Protein AF-A0A936VGV5-F1 (afdb_monomer_lite)

Radius of gyration: 28.8 Å; chains: 1; bounding box: 102×33×51 Å

Secondary structure (DSSP, 8-state):
--------------------------------S-EEEEEEEEETTEEEEEEEEEEEEPGGG-EEEEESSSS--EEEEEEETTEEEEEE-SSTT-SS--EEEEE-S-------

pLDDT: mean 79.84, std 19.01, range [37.12, 97.75]

Structure (mmCIF, N/CA/C/O backbone):
data_AF-A0A936VGV5-F1
#
_entry.id   AF-A0A936VGV5-F1
#
loop_
_atom_site.group_PDB
_atom_site.id
_atom_site.type_symbol
_atom_site.label_atom_id
_atom_site.label_alt_id
_atom_site.label_comp_id
_atom_site.label_asym_id
_atom_site.label_entity_id
_atom_site.label_seq_id
_atom_site.pdbx_PDB_ins_code
_atom_site.Cartn_x
_atom_site.Cartn_y
_atom_site.Cartn_z
_atom_site.occupancy
_atom_site.B_iso_or_equiv
_atom_site.auth_seq_id
_atom_site.auth_comp_id
_atom_site.auth_asym_id
_atom_site.auth_atom_id
_atom_site.pdbx_PDB_model_num
ATOM 1 N N . MET A 1 1 ? 83.918 14.139 38.151 1.00 37.12 1 MET A N 1
ATOM 2 C CA . MET A 1 1 ? 84.657 14.730 37.015 1.00 37.12 1 MET A CA 1
ATOM 3 C C . MET A 1 1 ? 83.940 14.341 35.728 1.00 37.12 1 MET A C 1
ATOM 5 O O . MET A 1 1 ? 83.873 13.151 35.481 1.00 37.12 1 MET A O 1
ATOM 9 N N . LYS A 1 2 ? 83.451 15.341 34.968 1.00 40.91 2 LYS A N 1
ATOM 10 C CA . LYS A 1 2 ? 83.206 15.347 33.502 1.00 40.91 2 LYS A CA 1
ATOM 11 C C . LYS A 1 2 ? 82.131 14.361 32.984 1.00 40.91 2 LYS A C 1
ATOM 13 O O . LYS A 1 2 ? 82.355 13.165 32.988 1.00 40.91 2 LYS A O 1
ATOM 18 N N . SER A 1 3 ? 80.925 14.842 32.652 1.00 47.81 3 SER A N 1
ATOM 19 C CA . SER A 1 3 ? 80.521 15.298 31.292 1.00 47.81 3 SER A CA 1
ATOM 20 C C . SER A 1 3 ? 80.048 14.123 30.410 1.00 47.81 3 SER A C 1
ATOM 22 O O . SER A 1 3 ? 80.653 13.071 30.490 1.00 47.81 3 SER A O 1
ATOM 24 N N . ILE A 1 4 ? 79.066 14.160 29.500 1.00 51.03 4 ILE A N 1
ATOM 25 C CA . ILE A 1 4 ? 78.149 15.155 28.911 1.00 51.03 4 ILE A CA 1
ATOM 26 C C . ILE A 1 4 ? 77.275 14.332 27.916 1.00 51.03 4 ILE A C 1
ATOM 28 O O . ILE A 1 4 ? 77.844 13.553 27.166 1.00 51.03 4 ILE A O 1
ATOM 32 N N . ILE A 1 5 ? 75.945 14.530 27.929 1.00 49.19 5 ILE A N 1
ATOM 33 C CA . ILE A 1 5 ? 75.000 14.677 26.782 1.00 49.19 5 ILE A CA 1
ATOM 34 C C . ILE A 1 5 ? 74.813 13.523 25.750 1.00 49.19 5 ILE A C 1
ATOM 36 O O . ILE A 1 5 ? 75.737 12.796 25.423 1.00 49.19 5 ILE A O 1
ATOM 40 N N . LEU A 1 6 ? 73.595 13.504 25.164 1.00 42.00 6 LEU A N 1
ATOM 41 C CA . LEU A 1 6 ? 73.088 12.833 23.940 1.00 42.00 6 LEU A CA 1
ATOM 42 C C . LEU A 1 6 ? 72.400 11.471 24.187 1.00 42.00 6 LEU A C 1
ATOM 44 O O . LEU A 1 6 ? 73.024 10.549 24.675 1.00 42.00 6 LEU A O 1
ATOM 48 N N . VAL A 1 7 ? 71.127 11.211 23.863 1.00 50.28 7 VAL A N 1
ATOM 49 C CA . VAL A 1 7 ? 70.071 11.940 23.141 1.00 50.28 7 VAL A CA 1
ATOM 50 C C . VAL A 1 7 ? 68.728 11.482 23.710 1.00 50.28 7 VAL A C 1
ATOM 52 O O . VAL A 1 7 ? 68.450 10.287 23.791 1.00 50.28 7 VAL A O 1
ATOM 55 N N . ALA A 1 8 ? 67.877 12.443 24.058 1.00 46.91 8 ALA A N 1
ATOM 56 C CA . ALA A 1 8 ? 66.460 12.221 24.270 1.00 46.91 8 ALA A CA 1
ATOM 57 C C . ALA A 1 8 ? 65.811 11.817 22.935 1.00 46.91 8 ALA A C 1
ATOM 59 O O . ALA A 1 8 ? 65.481 12.668 22.113 1.00 46.91 8 ALA A O 1
ATOM 60 N N . LEU A 1 9 ? 65.633 10.516 22.706 1.00 49.09 9 LEU A N 1
ATOM 61 C CA . LEU A 1 9 ? 64.735 9.995 21.674 1.00 49.09 9 LEU A CA 1
ATOM 62 C C . LEU A 1 9 ? 63.308 10.059 22.223 1.00 49.09 9 LEU A C 1
ATOM 64 O O . LEU A 1 9 ? 62.678 9.060 22.561 1.00 49.09 9 LEU A O 1
ATOM 68 N N . ILE A 1 10 ? 62.817 11.291 22.356 1.00 53.16 10 ILE A N 1
ATOM 69 C CA . ILE A 1 10 ? 61.390 11.561 22.455 1.00 53.16 10 ILE A CA 1
ATOM 70 C C . ILE A 1 10 ? 60.835 11.158 21.092 1.00 53.16 10 ILE A C 1
ATOM 72 O O . ILE A 1 10 ? 60.988 11.878 20.106 1.00 53.16 10 ILE A O 1
ATOM 76 N N . PHE A 1 11 ? 60.236 9.969 21.030 1.00 48.47 11 PHE A N 1
ATOM 77 C CA . PHE A 1 11 ? 59.321 9.597 19.962 1.00 48.47 11 PHE A CA 1
ATOM 78 C C . PHE A 1 11 ? 58.167 10.600 20.007 1.00 48.47 11 PHE A C 1
ATOM 80 O O . PHE A 1 11 ? 57.170 10.410 20.702 1.00 48.47 11 PHE A O 1
ATOM 87 N N . VAL A 1 12 ? 58.326 11.709 19.283 1.00 51.34 12 VAL A N 1
ATOM 88 C CA . VAL A 1 12 ? 57.213 12.544 18.851 1.00 51.34 12 VAL A CA 1
ATOM 89 C C . VAL A 1 12 ? 56.431 11.671 17.881 1.00 51.34 12 VAL A C 1
ATOM 91 O O . VAL A 1 12 ? 56.646 11.695 16.671 1.00 51.34 12 VAL A O 1
ATOM 94 N N . LEU A 1 13 ? 55.560 10.826 18.433 1.00 55.56 13 LEU A N 1
ATOM 95 C CA . LEU A 1 13 ? 54.495 10.200 17.679 1.00 55.56 13 LEU A CA 1
ATOM 96 C C . LEU A 1 13 ? 53.571 11.355 17.300 1.00 55.56 13 LEU A C 1
ATOM 98 O O . LEU A 1 13 ? 52.705 11.766 18.072 1.00 55.56 13 LEU A O 1
ATOM 102 N N . ALA A 1 14 ? 53.861 11.966 16.152 1.00 53.56 14 ALA A N 1
ATOM 103 C CA . ALA A 1 14 ? 53.006 12.956 15.540 1.00 53.56 14 ALA A CA 1
ATOM 104 C C . ALA A 1 14 ? 51.617 12.326 15.446 1.00 53.56 14 ALA A C 1
ATOM 106 O O . ALA A 1 14 ? 51.395 11.367 14.707 1.00 53.56 14 ALA A O 1
ATOM 107 N N . CYS A 1 15 ? 50.708 12.827 16.276 1.00 44.69 15 CYS A N 1
ATOM 108 C CA . CYS A 1 15 ? 49.310 12.463 16.267 1.00 44.69 15 CYS A CA 1
ATOM 109 C C . CYS A 1 15 ? 48.740 13.020 14.961 1.00 44.69 15 CYS A C 1
ATOM 111 O O . CYS A 1 15 ? 48.224 14.134 14.907 1.00 44.69 15 CYS A O 1
ATOM 113 N N . SER A 1 16 ? 48.913 12.280 13.868 1.00 52.69 16 SER A N 1
ATOM 114 C CA . SER A 1 16 ? 48.221 12.529 12.613 1.00 52.69 16 SER A CA 1
ATOM 115 C C . SER A 1 16 ? 46.757 12.157 12.808 1.00 52.69 16 SER A C 1
ATOM 117 O O . SER A 1 16 ? 46.263 11.182 12.251 1.00 52.69 16 SER A O 1
ATOM 119 N N . VAL A 1 17 ? 46.032 12.947 13.598 1.00 58.69 17 VAL A N 1
ATOM 120 C CA . VAL A 1 17 ? 44.577 12.994 13.514 1.00 58.69 17 VAL A CA 1
ATOM 121 C C . VAL A 1 17 ? 44.231 13.817 12.281 1.00 58.69 17 VAL A C 1
ATOM 123 O O . VAL A 1 17 ? 43.803 14.965 12.348 1.00 58.69 17 VAL A O 1
ATOM 126 N N . ALA A 1 18 ? 44.449 13.220 11.109 1.00 57.09 18 ALA A N 1
ATOM 127 C CA . ALA A 1 18 ? 43.733 13.636 9.922 1.00 57.09 18 ALA A CA 1
ATOM 128 C C . ALA A 1 18 ? 42.258 13.313 10.187 1.00 57.09 18 ALA A C 1
ATOM 130 O O . ALA A 1 18 ? 41.778 12.219 9.892 1.00 57.09 18 ALA A O 1
ATOM 131 N N . PHE A 1 19 ? 41.543 14.252 10.812 1.00 55.47 19 PHE A N 1
ATOM 132 C CA . PHE A 1 19 ? 40.090 14.267 10.818 1.00 55.47 19 PHE A CA 1
ATOM 133 C C . PHE A 1 19 ? 39.659 14.444 9.363 1.00 55.47 19 PHE A C 1
ATOM 135 O O . PHE A 1 19 ? 39.438 15.552 8.884 1.00 55.47 19 PHE A O 1
ATOM 142 N N . ALA A 1 20 ? 39.582 13.333 8.633 1.00 60.66 20 ALA A N 1
ATOM 143 C CA . ALA A 1 20 ? 38.836 13.246 7.397 1.00 60.66 20 ALA A CA 1
ATOM 144 C C . ALA A 1 20 ? 37.362 13.399 7.779 1.00 60.66 20 ALA A C 1
ATOM 146 O O . ALA A 1 20 ? 36.642 12.419 7.981 1.00 60.66 20 ALA A O 1
ATOM 147 N N . SER A 1 21 ? 36.922 14.643 7.955 1.00 58.25 21 SER A N 1
ATOM 148 C CA . SER A 1 21 ? 35.521 15.004 8.088 1.00 58.25 21 SER A CA 1
ATOM 149 C C . SER A 1 21 ? 34.843 14.658 6.768 1.00 58.25 21 SER A C 1
ATOM 151 O O . SER A 1 21 ? 34.736 15.467 5.851 1.00 58.25 21 SER A O 1
ATOM 153 N N . LYS A 1 22 ? 34.403 13.400 6.651 1.00 59.59 22 LYS A N 1
ATOM 154 C CA . LYS A 1 22 ? 33.440 13.005 5.629 1.00 59.59 22 LYS A CA 1
ATOM 155 C C . LYS A 1 22 ? 32.242 13.937 5.813 1.00 59.59 22 LYS A C 1
ATOM 157 O O . LYS A 1 22 ? 31.664 13.931 6.902 1.00 59.59 22 LYS A O 1
ATOM 162 N N . PRO A 1 23 ? 31.866 14.747 4.811 1.00 55.16 23 PRO A N 1
ATOM 163 C CA . PRO A 1 23 ? 30.657 15.534 4.925 1.00 55.16 23 PRO A CA 1
ATOM 164 C C . PRO A 1 23 ? 29.501 14.550 5.099 1.00 55.16 23 PRO A C 1
ATOM 166 O O . PRO A 1 23 ? 29.237 13.726 4.219 1.00 55.16 23 PRO A O 1
ATOM 169 N N . LEU A 1 24 ? 28.823 14.609 6.248 1.00 55.75 24 LEU A N 1
ATOM 170 C CA . LEU A 1 24 ? 27.510 14.002 6.402 1.00 55.75 24 LEU A CA 1
ATOM 171 C C . LEU A 1 24 ? 26.598 14.752 5.440 1.00 55.75 24 LEU A C 1
ATOM 173 O O . LEU A 1 24 ? 26.083 15.827 5.739 1.00 55.75 24 LEU A O 1
ATOM 177 N N . ARG A 1 25 ? 26.452 14.209 4.233 1.00 62.78 25 ARG A N 1
ATOM 178 C CA . ARG A 1 25 ? 25.479 14.686 3.264 1.00 62.78 25 ARG A CA 1
ATOM 179 C C . ARG A 1 25 ? 24.104 14.318 3.798 1.00 62.78 25 ARG A C 1
ATOM 181 O O . ARG A 1 25 ? 23.548 13.282 3.447 1.00 62.78 25 ARG A O 1
ATOM 188 N N . SER A 1 26 ? 23.577 15.166 4.674 1.00 53.84 26 SER A N 1
ATOM 189 C CA . SER A 1 26 ? 22.174 15.138 5.043 1.00 53.84 26 SER A CA 1
ATOM 190 C C . SER A 1 26 ? 21.392 15.505 3.787 1.00 53.84 26 SER A C 1
ATOM 192 O O . SER A 1 26 ? 21.293 16.672 3.407 1.00 53.84 26 SER A O 1
ATOM 194 N N . LYS A 1 27 ? 20.898 14.491 3.070 1.00 58.78 27 LYS A N 1
ATOM 195 C CA . LYS A 1 27 ? 19.757 14.693 2.183 1.00 58.78 27 LYS A CA 1
ATOM 196 C C . LYS A 1 27 ? 18.593 15.011 3.111 1.00 58.78 27 LYS A C 1
ATOM 198 O O . LYS A 1 27 ? 17.921 14.099 3.584 1.00 58.78 27 LYS A O 1
ATOM 203 N N . VAL A 1 28 ? 18.389 16.295 3.386 1.00 57.16 28 VAL A N 1
ATOM 204 C CA . VAL A 1 28 ? 17.094 16.776 3.856 1.00 57.16 28 VAL A CA 1
ATOM 205 C C . VAL A 1 28 ? 16.137 16.453 2.717 1.00 57.16 28 VAL A C 1
ATOM 207 O O . VAL A 1 28 ? 16.115 17.128 1.691 1.00 57.16 28 VAL A O 1
ATOM 210 N N . GLY A 1 29 ? 15.478 15.301 2.835 1.00 55.69 29 GLY A N 1
ATOM 211 C CA . GLY A 1 29 ? 14.362 14.961 1.979 1.00 55.69 29 GLY A CA 1
ATOM 212 C C . GLY A 1 29 ? 13.317 16.041 2.177 1.00 55.69 29 GLY A C 1
ATOM 213 O O . GLY A 1 29 ? 13.022 16.411 3.313 1.00 55.69 29 GLY A O 1
ATOM 214 N N . GLU A 1 30 ? 12.813 16.556 1.064 1.00 49.38 30 GLU A N 1
ATOM 215 C CA . GLU A 1 30 ? 11.590 17.345 1.007 1.00 49.38 30 GLU A CA 1
ATOM 216 C C . GLU A 1 30 ? 10.558 16.791 2.003 1.00 49.38 30 GLU A C 1
ATOM 218 O O . GLU A 1 30 ? 10.478 15.563 2.152 1.00 49.38 30 GLU A O 1
ATOM 223 N N . PRO A 1 31 ? 9.783 17.644 2.694 1.00 45.25 31 PRO A N 1
ATOM 224 C CA . PRO A 1 31 ? 8.693 17.189 3.543 1.00 45.25 31 PRO A CA 1
ATOM 225 C C . PRO A 1 31 ? 7.668 16.443 2.683 1.00 45.25 31 PRO A C 1
ATOM 227 O O . PRO A 1 31 ? 6.723 17.015 2.150 1.00 45.25 31 PRO A O 1
ATOM 230 N N . SER A 1 32 ? 7.862 15.137 2.523 1.00 56.47 32 SER A N 1
ATOM 231 C CA . SER A 1 32 ? 6.850 14.259 1.974 1.00 56.47 32 SER A CA 1
ATOM 232 C C . SER A 1 32 ? 5.784 14.114 3.049 1.00 56.47 32 SER A C 1
ATOM 234 O O . SER A 1 32 ? 6.106 13.665 4.149 1.00 56.47 32 SER A O 1
ATOM 236 N N . MET A 1 33 ? 4.519 14.412 2.733 1.00 72.25 33 MET A N 1
ATOM 237 C CA . MET A 1 33 ? 3.389 14.030 3.602 1.00 72.25 33 MET A CA 1
ATOM 238 C C . MET A 1 33 ? 3.406 12.528 3.948 1.00 72.25 33 MET A C 1
ATOM 240 O O . MET A 1 33 ? 2.856 12.103 4.960 1.00 72.25 33 MET A O 1
ATOM 244 N N . LEU A 1 34 ? 4.130 11.746 3.143 1.00 88.06 34 LEU A N 1
ATOM 245 C CA . LEU A 1 34 ? 4.423 10.341 3.348 1.00 88.06 34 LEU A CA 1
ATOM 246 C C . LEU A 1 34 ? 5.355 10.081 4.541 1.00 88.06 34 LEU A C 1
ATOM 248 O O . LEU A 1 34 ? 6.564 10.355 4.503 1.00 88.06 34 LEU A O 1
ATOM 252 N N . LYS A 1 35 ? 4.818 9.424 5.562 1.00 91.12 35 LYS A N 1
ATOM 253 C CA . LYS A 1 35 ? 5.574 8.935 6.715 1.00 91.12 35 LYS A CA 1
ATOM 254 C C . LYS A 1 35 ? 6.350 7.661 6.358 1.00 91.12 35 LYS A C 1
ATOM 256 O O . LYS A 1 35 ? 5.881 6.867 5.542 1.00 91.12 35 LYS A O 1
ATOM 261 N N . PRO A 1 36 ? 7.550 7.436 6.913 1.00 92.00 36 PRO A N 1
ATOM 262 C CA . PRO A 1 36 ? 8.184 6.124 6.836 1.00 92.00 36 PRO A CA 1
ATOM 263 C C . PRO A 1 36 ? 7.376 5.095 7.643 1.00 92.00 36 PRO A C 1
ATOM 265 O O . PRO A 1 36 ? 6.759 5.442 8.646 1.00 92.00 36 PRO A O 1
ATOM 268 N N . GLY A 1 37 ? 7.398 3.830 7.221 1.00 91.19 37 GLY A N 1
ATOM 269 C CA . GLY A 1 37 ? 6.760 2.735 7.954 1.00 91.19 37 GLY A CA 1
ATOM 270 C C . GLY A 1 37 ? 7.287 1.358 7.551 1.00 91.19 37 GLY A C 1
ATOM 271 O O . GLY A 1 37 ? 8.168 1.241 6.692 1.00 91.19 37 GLY A O 1
ATOM 272 N N . ARG A 1 38 ? 6.727 0.308 8.163 1.00 92.31 38 ARG A N 1
ATOM 273 C CA . ARG A 1 38 ? 6.891 -1.087 7.730 1.00 92.31 38 ARG A CA 1
ATOM 274 C C . ARG A 1 38 ? 5.559 -1.620 7.214 1.00 92.31 38 ARG A C 1
ATOM 276 O O . ARG A 1 38 ? 4.583 -1.633 7.952 1.00 92.31 38 ARG A O 1
ATOM 283 N N . CYS A 1 39 ? 5.542 -2.071 5.964 1.00 92.88 39 CYS A N 1
ATOM 284 C CA . CYS A 1 39 ? 4.340 -2.535 5.285 1.00 92.88 39 CYS A CA 1
ATOM 285 C C . CYS A 1 39 ? 4.468 -3.996 4.859 1.00 92.88 39 CYS A C 1
ATOM 287 O O . CYS A 1 39 ? 5.552 -4.466 4.495 1.00 92.88 39 CYS A O 1
ATOM 289 N N . LEU A 1 40 ? 3.322 -4.671 4.836 1.00 93.06 40 LEU A N 1
ATOM 290 C CA . LEU A 1 40 ? 3.118 -5.950 4.176 1.00 93.06 40 LEU A CA 1
ATOM 291 C C . LEU A 1 40 ? 1.927 -5.802 3.226 1.00 93.06 40 LEU A C 1
ATOM 293 O O . LEU A 1 40 ? 0.843 -5.425 3.661 1.00 93.06 40 LEU A O 1
ATOM 297 N N . LEU A 1 41 ? 2.144 -6.093 1.946 1.00 94.31 41 LEU A N 1
ATOM 298 C CA . LEU A 1 41 ? 1.083 -6.302 0.964 1.00 94.31 41 LEU A CA 1
ATOM 299 C C . LEU A 1 41 ? 1.249 -7.717 0.430 1.00 94.31 41 LEU A C 1
ATOM 301 O O . LEU A 1 41 ? 2.242 -8.007 -0.241 1.00 94.31 41 LEU A O 1
ATOM 305 N N . GLU A 1 42 ? 0.299 -8.581 0.757 1.00 94.50 42 GLU A N 1
ATOM 306 C CA . GLU A 1 42 ? 0.267 -9.974 0.334 1.00 94.50 42 GLU A CA 1
ATOM 307 C C . GLU A 1 42 ? -1.078 -10.255 -0.333 1.00 94.50 42 GLU A C 1
ATOM 309 O O . GLU A 1 42 ? -2.121 -9.963 0.246 1.00 94.50 42 GLU A O 1
ATOM 314 N N . VAL A 1 43 ? -1.041 -10.779 -1.557 1.00 94.25 43 VAL A N 1
ATOM 315 C CA . VAL A 1 43 ? -2.229 -11.139 -2.341 1.00 94.25 43 VAL A CA 1
ATOM 316 C C . VAL A 1 43 ? -2.027 -12.566 -2.824 1.00 94.25 43 VAL A C 1
ATOM 318 O O . VAL A 1 43 ? -0.958 -12.886 -3.344 1.00 94.25 43 VAL A O 1
ATOM 321 N N . ASP A 1 44 ? -3.006 -13.435 -2.574 1.00 93.25 44 ASP A N 1
ATOM 322 C CA . ASP A 1 44 ? -2.962 -14.864 -2.914 1.00 93.25 44 ASP A CA 1
ATOM 323 C C . ASP A 1 44 ? -1.680 -15.579 -2.439 1.00 93.25 44 ASP A C 1
ATOM 325 O O . ASP A 1 44 ? -1.071 -16.377 -3.151 1.00 93.25 44 ASP A O 1
ATOM 329 N N . GLY A 1 45 ? -1.217 -15.251 -1.226 1.00 94.50 45 GLY A N 1
ATOM 330 C CA . GLY A 1 45 ? -0.002 -15.823 -0.626 1.00 94.50 45 GLY A CA 1
ATOM 331 C C . GLY A 1 45 ? 1.316 -15.272 -1.188 1.00 94.50 45 GLY A C 1
ATOM 332 O O . GLY A 1 45 ? 2.401 -15.684 -0.767 1.00 94.50 45 GLY A O 1
ATOM 333 N N . LYS A 1 46 ? 1.262 -14.329 -2.134 1.00 96.00 46 LYS A N 1
ATOM 334 C CA . LYS A 1 46 ? 2.437 -13.685 -2.721 1.00 96.00 46 LYS A CA 1
ATOM 335 C C . LYS A 1 46 ? 2.655 -12.303 -2.125 1.00 96.00 46 LYS A C 1
ATOM 337 O O . LYS A 1 46 ? 1.784 -11.441 -2.164 1.00 96.00 46 LYS A O 1
ATOM 342 N N . LYS A 1 47 ? 3.869 -12.067 -1.622 1.00 95.56 47 LYS A N 1
ATOM 343 C CA . LYS A 1 47 ? 4.279 -10.776 -1.056 1.00 95.56 47 LYS A CA 1
ATOM 344 C C . LYS A 1 47 ? 4.740 -9.820 -2.150 1.00 95.56 47 LYS A C 1
ATOM 346 O O . LYS A 1 47 ? 5.726 -10.078 -2.838 1.00 95.56 47 LYS A O 1
ATOM 351 N N . TYR A 1 48 ? 4.056 -8.691 -2.251 1.00 95.06 48 TYR A N 1
ATOM 352 C CA . TYR A 1 48 ? 4.334 -7.605 -3.190 1.00 95.06 48 TYR A CA 1
ATOM 353 C C . TYR A 1 48 ? 5.069 -6.442 -2.516 1.00 95.06 48 TYR A C 1
ATOM 355 O O . TYR A 1 48 ? 5.943 -5.815 -3.115 1.00 95.06 48 TYR A O 1
ATOM 363 N N . ILE A 1 49 ? 4.773 -6.202 -1.237 1.00 95.12 49 ILE A N 1
ATOM 364 C CA . ILE A 1 49 ? 5.519 -5.298 -0.357 1.00 95.12 49 ILE A CA 1
ATOM 365 C C . ILE A 1 49 ? 5.851 -6.071 0.914 1.00 95.12 49 ILE A C 1
ATOM 367 O O . ILE A 1 49 ? 4.975 -6.702 1.493 1.00 95.12 49 ILE A O 1
ATOM 371 N N . SER A 1 50 ? 7.105 -6.023 1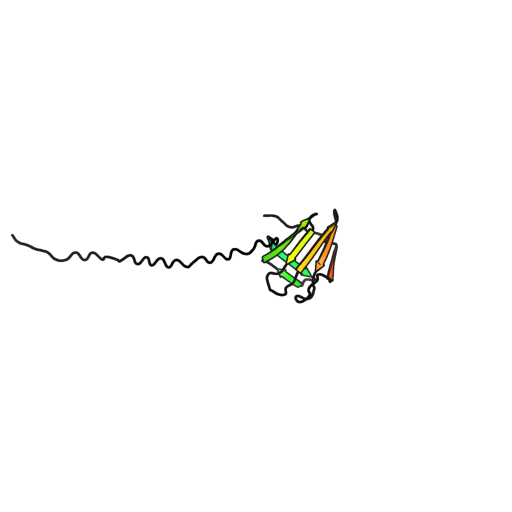.358 1.00 94.62 50 SER A N 1
ATOM 372 C CA . SER A 1 50 ? 7.526 -6.599 2.636 1.00 94.62 50 SER A CA 1
ATOM 373 C C . SER A 1 50 ? 8.719 -5.819 3.177 1.00 94.62 50 SER A C 1
ATOM 375 O O . SER A 1 50 ? 9.829 -5.941 2.657 1.00 94.62 50 SER A O 1
ATOM 377 N N . GLY A 1 51 ? 8.494 -5.014 4.215 1.00 93.19 51 GLY A N 1
ATOM 378 C CA . GLY A 1 51 ? 9.532 -4.222 4.879 1.00 93.19 51 GLY A CA 1
ATOM 379 C C . GLY A 1 51 ? 9.301 -2.720 4.754 1.00 93.19 51 GLY A C 1
ATOM 380 O O . GLY A 1 51 ? 8.163 -2.258 4.817 1.00 93.19 51 GLY A O 1
ATOM 381 N N . SER A 1 52 ? 10.384 -1.949 4.632 1.00 94.19 52 SER A N 1
ATOM 382 C CA . SER A 1 52 ? 10.321 -0.486 4.622 1.00 94.19 52 SER A CA 1
ATOM 383 C C . SER A 1 52 ? 9.459 0.046 3.476 1.00 94.19 52 SER A C 1
ATOM 385 O O . SER A 1 52 ? 9.616 -0.356 2.321 1.00 94.19 52 SER A O 1
ATOM 387 N N . CYS A 1 53 ? 8.579 0.983 3.801 1.00 94.31 53 CYS A N 1
ATOM 388 C CA . CYS A 1 53 ? 7.625 1.592 2.883 1.00 94.31 53 CYS A CA 1
ATOM 389 C C . CYS A 1 53 ? 7.398 3.066 3.233 1.00 94.31 53 CYS A C 1
ATOM 391 O O . CYS A 1 53 ? 7.933 3.598 4.214 1.00 94.31 53 CYS A O 1
ATOM 393 N N . ARG A 1 54 ? 6.584 3.726 2.414 1.00 93.81 54 ARG A N 1
ATOM 394 C CA . ARG A 1 54 ? 6.006 5.036 2.704 1.00 93.81 54 ARG A CA 1
ATOM 395 C C . ARG A 1 54 ? 4.512 4.891 2.957 1.00 93.81 54 ARG A C 1
ATOM 397 O O . ARG A 1 54 ? 3.860 4.128 2.254 1.00 93.81 54 ARG A O 1
ATOM 404 N N . VAL A 1 55 ? 3.994 5.629 3.929 1.00 93.56 55 VAL A N 1
ATOM 405 C CA . VAL A 1 55 ? 2.587 5.621 4.326 1.00 93.56 55 VAL A CA 1
ATOM 406 C C . VAL A 1 55 ? 2.029 7.033 4.195 1.00 93.56 55 VAL A C 1
ATOM 408 O O . VAL A 1 55 ? 2.557 7.956 4.813 1.00 93.56 55 VAL A O 1
ATOM 411 N N . ASP A 1 56 ? 0.974 7.202 3.406 1.00 93.25 56 ASP A N 1
ATOM 412 C CA . ASP A 1 56 ? 0.172 8.427 3.392 1.00 93.25 56 ASP A CA 1
ATOM 413 C C . ASP A 1 56 ? -1.029 8.247 4.312 1.00 93.25 56 ASP A C 1
ATOM 415 O O . ASP A 1 56 ? -1.767 7.273 4.168 1.00 93.25 56 ASP A O 1
ATOM 419 N N . LEU A 1 57 ? -1.233 9.164 5.251 1.00 91.44 57 LEU A N 1
ATOM 420 C CA . LEU A 1 57 ? -2.361 9.100 6.175 1.00 91.44 57 LEU A CA 1
ATOM 421 C C . LEU A 1 57 ? -3.432 10.085 5.724 1.00 91.44 57 LEU A C 1
ATOM 423 O O . LEU A 1 57 ? -3.209 11.294 5.710 1.00 91.44 57 LEU A O 1
ATOM 427 N N . ALA A 1 58 ? -4.614 9.566 5.414 1.00 88.12 58 ALA A N 1
ATOM 428 C CA . ALA A 1 58 ? -5.789 10.366 5.126 1.00 88.12 58 ALA A CA 1
ATOM 429 C C . ALA A 1 58 ? -6.667 10.525 6.381 1.00 88.12 58 ALA A C 1
ATOM 431 O O . ALA A 1 58 ? -6.450 9.922 7.436 1.00 88.12 58 ALA A O 1
ATOM 432 N N . LYS A 1 59 ? -7.678 11.393 6.281 1.00 85.12 59 LYS A N 1
ATOM 433 C CA . LYS A 1 59 ? -8.672 11.573 7.347 1.00 85.12 59 LYS A CA 1
ATOM 434 C C . LYS A 1 59 ? -9.508 10.302 7.523 1.00 85.12 59 LYS A C 1
ATOM 436 O O . LYS A 1 59 ? -9.672 9.524 6.590 1.00 85.12 59 LYS A O 1
ATOM 441 N N . GLY A 1 60 ? -10.065 10.123 8.720 1.00 86.44 60 GLY A N 1
ATOM 442 C CA . GLY A 1 60 ? -10.975 9.008 9.006 1.00 86.44 60 GLY A CA 1
ATOM 443 C C . GLY A 1 60 ? -10.291 7.645 9.143 1.00 86.44 6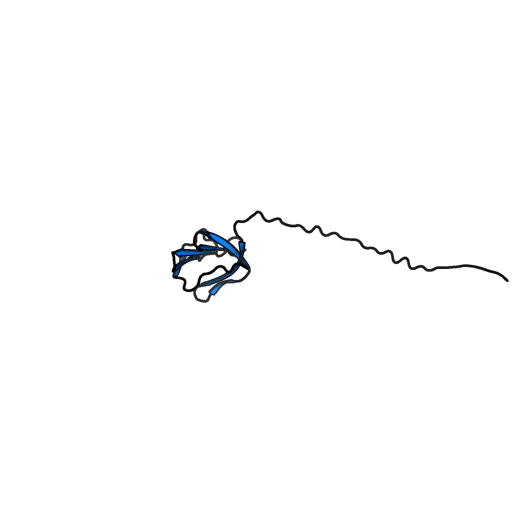0 GLY A C 1
ATOM 444 O O . GLY A 1 60 ? -10.978 6.634 9.159 1.00 86.44 60 GLY A O 1
ATOM 445 N N . GLY A 1 61 ? -8.958 7.605 9.250 1.00 89.12 61 GLY A N 1
ATOM 446 C CA . GLY A 1 61 ? -8.200 6.359 9.396 1.00 89.12 61 GLY A CA 1
ATOM 447 C C . GLY A 1 61 ? -7.854 5.675 8.074 1.00 89.12 61 GLY A C 1
ATOM 448 O O . GLY A 1 61 ? -7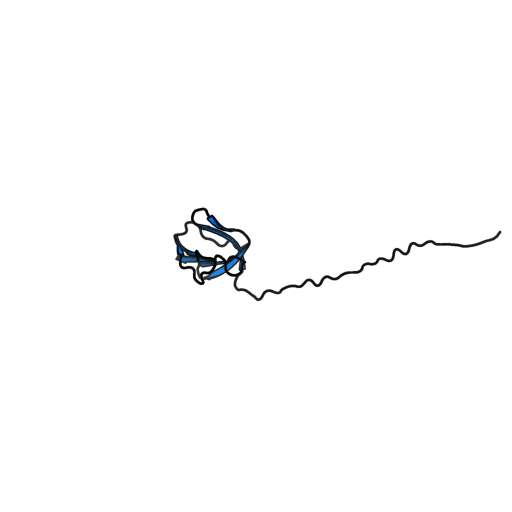.136 4.682 8.100 1.00 89.12 61 GLY A O 1
ATOM 449 N N . SER A 1 62 ? -8.308 6.210 6.936 1.00 92.81 62 SER A N 1
ATOM 450 C CA . SER A 1 62 ? -7.870 5.780 5.606 1.00 92.81 62 SER A CA 1
ATOM 451 C C . SER A 1 62 ? -6.385 6.065 5.397 1.00 92.81 62 SER A C 1
ATOM 453 O O . SER A 1 62 ? -5.844 7.046 5.913 1.00 92.81 62 SER A O 1
ATOM 455 N N . PHE A 1 63 ? -5.710 5.224 4.622 1.00 93.94 63 PHE A N 1
ATOM 456 C CA . PHE A 1 63 ? -4.283 5.383 4.359 1.00 93.94 63 PHE A CA 1
ATOM 457 C C . PHE A 1 63 ? -3.863 4.735 3.043 1.00 93.94 63 PHE A C 1
ATOM 459 O O . PHE A 1 63 ? -4.560 3.888 2.489 1.00 93.94 63 PHE A O 1
ATOM 466 N N . GLN A 1 64 ? -2.693 5.129 2.554 1.00 94.69 64 GLN A N 1
ATOM 467 C CA . GLN A 1 64 ? -2.035 4.519 1.404 1.00 94.69 64 GLN A CA 1
ATOM 468 C C . GLN A 1 64 ? -0.659 4.012 1.799 1.00 94.69 64 GLN A C 1
ATOM 470 O O . GLN A 1 64 ? 0.026 4.636 2.607 1.00 94.69 64 GLN A O 1
ATOM 475 N N . VAL A 1 65 ? -0.235 2.906 1.199 1.00 94.88 65 VAL A N 1
ATOM 476 C CA . VAL A 1 65 ? 1.111 2.354 1.354 1.00 94.88 65 VAL A CA 1
ATOM 477 C C . VAL A 1 65 ? 1.806 2.295 0.005 1.00 94.88 65 VAL A C 1
ATOM 479 O O . VAL A 1 65 ? 1.216 1.857 -0.978 1.00 94.88 65 VAL A O 1
ATOM 482 N N . TYR A 1 66 ? 3.072 2.696 -0.035 1.00 94.62 66 TYR A N 1
ATOM 483 C CA . TYR A 1 66 ? 3.884 2.717 -1.247 1.00 94.62 66 TYR A CA 1
ATOM 484 C C . TYR A 1 66 ? 5.181 1.950 -1.044 1.00 94.62 66 TYR A C 1
ATOM 486 O O . TYR A 1 66 ? 5.901 2.137 -0.052 1.00 94.62 66 TYR A O 1
ATOM 494 N N . TYR A 1 67 ? 5.522 1.129 -2.031 1.00 94.38 67 TYR A N 1
ATOM 495 C CA . TYR A 1 67 ? 6.849 0.554 -2.138 1.00 94.38 67 TYR A CA 1
ATOM 496 C C . TYR A 1 67 ? 7.897 1.634 -2.451 1.00 94.38 67 TYR A C 1
ATOM 498 O O . TYR A 1 67 ? 7.620 2.621 -3.124 1.00 94.38 67 TYR A O 1
ATOM 506 N N . LEU A 1 68 ? 9.129 1.453 -1.968 1.00 90.38 68 LEU A N 1
ATOM 507 C CA . LEU A 1 68 ? 10.172 2.488 -2.056 1.00 90.38 68 LEU A CA 1
ATOM 508 C C . LEU A 1 68 ? 10.805 2.646 -3.448 1.00 90.38 68 LEU A C 1
ATOM 510 O O . LEU A 1 68 ? 11.513 3.625 -3.685 1.00 90.38 68 LEU A O 1
ATOM 514 N N . LYS A 1 69 ? 10.621 1.679 -4.354 1.00 85.81 69 LYS A N 1
ATOM 515 C CA . LYS A 1 69 ? 11.218 1.729 -5.696 1.00 85.81 69 LYS A CA 1
ATOM 516 C C . LYS A 1 69 ? 10.362 2.565 -6.647 1.00 85.81 69 LYS A C 1
ATOM 518 O O . LYS A 1 69 ? 9.140 2.579 -6.547 1.00 85.81 69 LYS A O 1
ATOM 523 N N . LYS A 1 70 ? 11.023 3.219 -7.610 1.00 75.81 70 LYS A N 1
ATOM 524 C CA . LYS A 1 70 ? 10.357 3.881 -8.739 1.00 75.81 70 LYS A CA 1
ATOM 525 C C . LYS A 1 70 ? 9.569 2.828 -9.531 1.00 75.81 70 LYS A C 1
ATOM 527 O O . LYS A 1 70 ? 10.165 1.814 -9.880 1.00 75.81 70 LYS A O 1
ATOM 532 N N . HIS A 1 71 ? 8.287 3.090 -9.801 1.00 81.88 71 HIS A N 1
ATOM 533 C CA . HIS A 1 71 ? 7.336 2.123 -10.378 1.00 81.88 71 HIS A CA 1
ATOM 534 C C . HIS A 1 71 ? 7.225 0.850 -9.524 1.00 81.88 71 HIS A C 1
ATOM 536 O O . HIS A 1 71 ? 7.857 -0.172 -9.787 1.00 81.88 71 HIS A O 1
ATOM 542 N N . GLY A 1 72 ? 6.482 0.954 -8.425 1.00 92.19 72 GLY A N 1
ATOM 543 C CA . GLY A 1 72 ? 6.338 -0.106 -7.437 1.00 92.19 72 GLY A CA 1
ATOM 544 C C . GLY A 1 72 ? 4.886 -0.338 -7.059 1.00 92.19 72 GLY A C 1
ATOM 545 O O . GLY A 1 72 ? 3.994 0.414 -7.443 1.00 92.19 72 GLY A O 1
ATOM 546 N N . TYR A 1 73 ? 4.660 -1.386 -6.275 1.00 96.50 73 TYR A N 1
ATOM 547 C CA . TYR A 1 73 ? 3.334 -1.671 -5.751 1.00 96.50 73 TYR A CA 1
ATOM 548 C C . TYR A 1 73 ? 2.891 -0.606 -4.752 1.00 96.50 73 TYR A C 1
ATOM 550 O O . TYR A 1 73 ? 3.695 -0.085 -3.969 1.00 96.50 73 TYR A O 1
ATOM 558 N N . PHE A 1 74 ? 1.600 -0.318 -4.764 1.00 96.38 74 PHE A N 1
ATOM 559 C CA . PHE A 1 74 ? 0.946 0.503 -3.765 1.00 96.38 74 PHE A CA 1
ATOM 560 C C . PHE A 1 74 ? -0.476 0.008 -3.537 1.00 96.38 74 PHE A C 1
ATOM 562 O O . PHE A 1 74 ? -1.091 -0.607 -4.410 1.00 96.38 74 PHE A O 1
ATOM 569 N N . ALA A 1 75 ? -0.981 0.270 -2.339 1.00 96.88 75 ALA A N 1
ATOM 570 C CA . ALA A 1 75 ? -2.341 -0.062 -1.963 1.00 96.88 75 ALA A CA 1
ATOM 571 C C . ALA A 1 75 ? -2.984 1.100 -1.211 1.00 96.88 75 ALA A C 1
ATOM 573 O O . ALA A 1 75 ? -2.318 1.820 -0.464 1.00 96.88 75 ALA A O 1
ATOM 574 N N . TYR A 1 76 ? -4.281 1.262 -1.424 1.00 94.62 76 TYR A N 1
ATOM 575 C CA . TYR A 1 76 ? -5.150 2.209 -0.753 1.00 94.62 76 TYR A CA 1
ATOM 576 C C . TYR A 1 76 ? -6.089 1.440 0.178 1.00 94.62 76 TYR A C 1
ATOM 578 O O . TYR A 1 76 ? -6.669 0.434 -0.225 1.00 94.62 76 TYR A O 1
ATOM 586 N N . VAL A 1 77 ? -6.278 1.940 1.397 1.00 95.44 77 VAL A N 1
ATOM 587 C CA . VAL A 1 77 ? -7.265 1.441 2.357 1.00 95.44 77 VAL A CA 1
ATOM 588 C C . VAL A 1 77 ? -8.272 2.545 2.672 1.00 95.44 77 VAL A C 1
ATOM 590 O O . VAL A 1 77 ? -7.915 3.569 3.257 1.00 95.44 77 VAL A O 1
ATOM 593 N N . ASN A 1 78 ? -9.531 2.327 2.283 1.00 94.69 78 ASN A N 1
ATOM 594 C CA . ASN A 1 78 ? -10.677 3.193 2.568 1.00 94.69 78 ASN A CA 1
ATOM 595 C C . ASN A 1 78 ? -11.363 2.720 3.841 1.00 94.69 78 ASN A C 1
ATOM 597 O O . ASN A 1 78 ? -11.938 1.637 3.844 1.00 94.69 78 ASN A O 1
ATOM 601 N N . VAL A 1 79 ? -11.345 3.530 4.895 1.00 94.44 79 VAL A N 1
ATOM 602 C CA . VAL A 1 79 ? -12.061 3.246 6.141 1.00 94.44 79 VAL A CA 1
ATOM 603 C C . VAL A 1 79 ? -13.419 3.940 6.126 1.00 94.44 79 VAL A C 1
ATOM 605 O O . VAL A 1 79 ? -13.509 5.159 6.007 1.00 94.44 79 VAL A O 1
ATOM 608 N N . ASN A 1 80 ? -14.476 3.149 6.294 1.00 92.06 80 ASN A N 1
ATOM 609 C CA . ASN A 1 80 ? -15.866 3.582 6.359 1.00 92.06 80 ASN A CA 1
ATOM 610 C C . ASN A 1 80 ? -16.480 3.093 7.678 1.00 92.06 80 ASN A C 1
ATOM 612 O O . ASN A 1 80 ? -17.006 1.979 7.773 1.00 92.06 80 ASN A O 1
ATOM 616 N N . GLY A 1 81 ? -16.380 3.924 8.720 1.00 89.50 81 GLY A N 1
ATOM 617 C CA . GLY A 1 81 ? -16.849 3.588 10.066 1.00 89.50 81 GLY A CA 1
ATOM 618 C C . GLY A 1 81 ? -16.116 2.371 10.629 1.00 89.50 81 GLY A C 1
ATOM 619 O O . GLY A 1 81 ? -14.917 2.431 10.885 1.00 89.50 81 GLY A O 1
ATOM 620 N N . ASN A 1 82 ? -16.838 1.260 10.784 1.00 89.50 82 ASN A N 1
ATOM 621 C CA . ASN A 1 82 ? -16.309 0.007 11.334 1.00 89.50 82 ASN A CA 1
ATOM 622 C C . ASN A 1 82 ? -15.874 -0.991 10.249 1.00 89.50 82 ASN A C 1
ATOM 624 O O . ASN A 1 82 ? -15.701 -2.172 10.538 1.00 89.50 82 ASN A O 1
ATOM 628 N N . SER A 1 83 ? -15.750 -0.548 9.000 1.00 92.44 83 SER A N 1
ATOM 629 C CA . SER A 1 83 ? -15.348 -1.380 7.866 1.00 92.44 83 SER A CA 1
ATOM 630 C C . SER A 1 83 ? -14.214 -0.720 7.095 1.00 92.44 83 SER A C 1
ATOM 632 O O . SER A 1 83 ? -14.064 0.504 7.141 1.00 92.44 83 SER A O 1
ATOM 634 N N . ALA A 1 84 ? -13.431 -1.518 6.373 1.00 95.25 84 ALA A N 1
ATOM 635 C CA . ALA A 1 84 ? -12.500 -0.987 5.395 1.00 95.25 84 ALA A CA 1
ATOM 636 C C . ALA A 1 84 ? -12.444 -1.825 4.125 1.00 95.25 84 ALA A C 1
ATOM 638 O O . ALA A 1 84 ? -12.574 -3.048 4.158 1.00 95.25 84 ALA A O 1
ATOM 639 N N . GLU A 1 85 ? -12.195 -1.143 3.015 1.00 95.81 85 GLU A N 1
ATOM 640 C CA . GLU A 1 85 ? -11.987 -1.739 1.701 1.00 95.81 85 GLU A CA 1
ATOM 641 C C . GLU A 1 85 ? -10.588 -1.409 1.195 1.00 95.81 85 GLU A C 1
ATOM 643 O O . GLU A 1 85 ? -10.136 -0.261 1.274 1.00 95.81 85 GLU A O 1
ATOM 648 N N . GLY A 1 86 ? -9.903 -2.421 0.672 1.00 95.62 86 GLY A N 1
ATOM 649 C CA . GLY A 1 86 ? -8.584 -2.267 0.078 1.00 95.62 86 GLY A CA 1
ATOM 650 C C . GLY A 1 86 ? -8.633 -2.285 -1.447 1.00 95.62 86 GLY A C 1
ATOM 651 O O . GLY A 1 86 ? -9.388 -3.051 -2.044 1.00 95.62 86 GLY A O 1
ATOM 652 N N . TYR A 1 87 ? -7.766 -1.496 -2.070 1.00 97.06 87 TYR A N 1
ATOM 653 C CA . TYR A 1 87 ? -7.498 -1.517 -3.507 1.00 97.06 87 TYR A CA 1
ATOM 654 C C . TYR A 1 87 ? -5.989 -1.449 -3.732 1.00 97.06 87 TYR A C 1
ATOM 656 O O . TYR A 1 87 ? -5.271 -0.836 -2.944 1.00 97.06 87 TYR A O 1
ATOM 664 N N . TRP A 1 88 ? -5.480 -2.053 -4.796 1.00 97.75 88 TRP A N 1
ATOM 665 C CA . TRP A 1 88 ? -4.059 -2.042 -5.132 1.00 97.75 88 TRP A CA 1
ATOM 666 C C . TRP A 1 88 ? -3.848 -1.978 -6.639 1.00 97.75 88 TRP A C 1
ATOM 668 O O . TRP A 1 88 ? -4.791 -2.047 -7.428 1.00 97.75 88 TRP A O 1
ATOM 678 N N . ASN A 1 89 ? -2.601 -1.761 -7.039 1.00 97.19 89 ASN A N 1
ATOM 679 C CA . ASN A 1 89 ? -2.270 -1.487 -8.429 1.00 97.19 89 ASN A CA 1
ATOM 680 C C . ASN A 1 89 ? -2.026 -2.728 -9.293 1.00 97.19 89 ASN A C 1
ATOM 682 O O . ASN A 1 89 ? -2.054 -2.563 -10.505 1.00 97.19 89 ASN A O 1
ATOM 686 N N . GLU A 1 90 ? -1.834 -3.920 -8.705 1.00 96.75 90 GLU A N 1
ATOM 687 C CA . GLU A 1 90 ? -1.621 -5.244 -9.344 1.00 96.75 90 GLU A CA 1
ATOM 688 C C . GLU A 1 90 ? -0.418 -5.367 -10.301 1.00 96.75 90 GLU A C 1
ATOM 690 O O . GLU A 1 90 ? 0.347 -6.329 -10.222 1.00 96.75 90 GLU A O 1
ATOM 695 N N . ASP A 1 91 ? -0.209 -4.370 -11.150 1.00 95.88 91 ASP A N 1
ATOM 696 C CA . ASP A 1 91 ? 0.946 -4.120 -11.992 1.00 95.88 91 ASP A CA 1
ATOM 697 C C . ASP A 1 91 ? 1.774 -2.963 -11.387 1.00 95.88 91 ASP A C 1
ATOM 699 O O . ASP A 1 91 ? 1.252 -1.861 -11.182 1.00 95.88 91 ASP A O 1
ATOM 703 N N . PRO A 1 92 ? 3.081 -3.157 -11.117 1.00 94.50 92 PRO A N 1
ATOM 704 C CA . PRO A 1 92 ? 3.951 -2.114 -10.564 1.00 94.50 92 PRO A CA 1
ATOM 705 C C . PRO A 1 92 ? 4.125 -0.888 -11.481 1.00 94.50 92 PRO A C 1
ATOM 707 O O . PRO A 1 92 ? 4.616 0.148 -11.025 1.00 94.50 92 PRO A O 1
ATOM 710 N N . MET A 1 93 ? 3.742 -0.985 -12.756 1.00 94.75 93 MET A N 1
ATOM 711 C CA . MET A 1 93 ? 3.735 0.115 -13.719 1.00 94.75 93 MET A CA 1
ATOM 712 C C . MET A 1 93 ? 2.406 0.877 -13.764 1.00 94.75 93 MET A C 1
ATOM 714 O O . MET A 1 93 ? 2.368 1.961 -14.352 1.00 94.75 93 MET A O 1
ATOM 718 N N . ALA A 1 94 ? 1.334 0.360 -13.154 1.00 94.06 94 ALA A N 1
ATOM 719 C CA . ALA A 1 94 ? 0.036 1.023 -13.169 1.00 94.06 94 ALA A CA 1
ATOM 720 C C . ALA A 1 94 ? 0.060 2.332 -12.366 1.00 94.06 94 ALA A C 1
ATOM 722 O O . ALA A 1 94 ? 0.713 2.451 -11.328 1.00 94.06 94 ALA A O 1
ATOM 723 N N . THR A 1 95 ? -0.679 3.329 -12.853 1.00 92.38 95 THR A N 1
ATOM 724 C CA . THR A 1 95 ? -0.772 4.662 -12.234 1.00 92.38 95 THR A CA 1
ATOM 725 C C . THR A 1 95 ? -1.942 4.795 -11.262 1.00 92.38 95 THR A C 1
ATOM 727 O O . THR A 1 95 ? -2.087 5.836 -10.624 1.00 92.38 95 THR A O 1
ATOM 730 N N . HIS A 1 96 ? -2.771 3.756 -11.132 1.00 92.00 96 HIS A N 1
ATOM 731 C CA . HIS A 1 96 ? -3.954 3.731 -10.276 1.00 92.00 96 HIS A CA 1
ATOM 732 C C . HIS A 1 96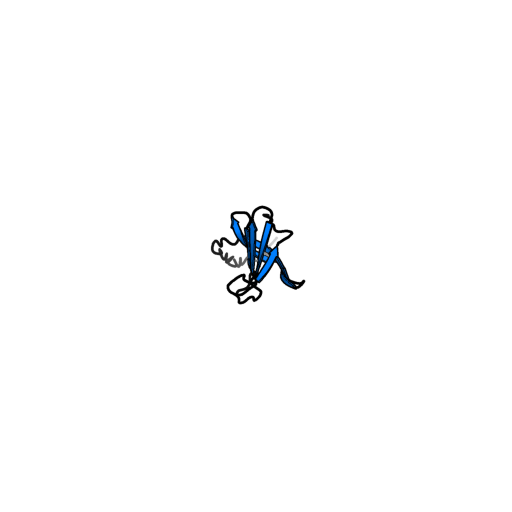 ? -4.038 2.418 -9.488 1.00 92.00 96 HIS A C 1
ATOM 734 O O . HIS A 1 96 ? -3.458 1.409 -9.877 1.00 92.00 96 HIS A O 1
ATOM 740 N N . ALA A 1 97 ? -4.751 2.446 -8.359 1.00 93.88 97 ALA A N 1
ATOM 741 C CA . ALA A 1 97 ? -5.092 1.254 -7.589 1.00 93.88 97 ALA A CA 1
ATOM 742 C C . ALA A 1 97 ? -6.475 0.756 -8.030 1.00 93.88 97 ALA A C 1
ATOM 744 O O . ALA A 1 97 ? -7.478 1.080 -7.398 1.00 93.88 97 ALA A O 1
ATOM 745 N N . GLN A 1 98 ? -6.542 0.053 -9.162 1.00 94.25 98 GLN A N 1
ATOM 746 C CA . GLN A 1 98 ? -7.816 -0.401 -9.739 1.00 94.25 98 GLN A CA 1
ATOM 747 C C . GLN A 1 98 ? -8.279 -1.774 -9.238 1.00 94.25 98 GLN A C 1
ATOM 749 O O . GLN A 1 98 ? -9.461 -2.096 -9.343 1.00 94.25 98 GLN A O 1
ATOM 754 N N . SER A 1 99 ? -7.368 -2.589 -8.713 1.00 97.50 99 SER A N 1
ATOM 755 C CA . SER A 1 99 ? -7.657 -3.983 -8.392 1.00 97.50 99 SER A CA 1
ATOM 756 C C . SER A 1 99 ? -8.153 -4.089 -6.947 1.00 97.50 99 SER A C 1
ATOM 758 O O . SER A 1 99 ? -7.488 -3.577 -6.044 1.00 97.50 99 SER A O 1
ATOM 760 N N . PRO A 1 100 ? -9.315 -4.707 -6.679 1.00 96.50 100 PRO A N 1
ATOM 761 C CA . PRO A 1 100 ? -9.843 -4.802 -5.323 1.00 96.50 100 PRO A CA 1
ATOM 762 C C . PRO A 1 100 ? -9.062 -5.832 -4.494 1.00 96.50 100 PRO A C 1
ATOM 764 O O . PRO A 1 100 ? -8.757 -6.924 -4.964 1.00 96.50 100 PRO A O 1
ATOM 767 N N . LEU A 1 101 ? -8.778 -5.496 -3.235 1.00 94.56 1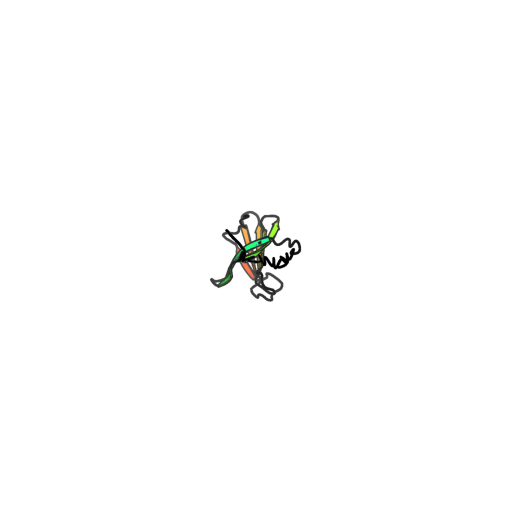01 LEU A N 1
ATOM 768 C CA . LEU A 1 101 ? -8.350 -6.437 -2.187 1.00 94.56 101 LEU A CA 1
ATOM 769 C C . LEU A 1 101 ? -9.548 -6.965 -1.378 1.00 94.56 101 LEU A C 1
ATOM 771 O O . LEU A 1 101 ? -9.403 -7.898 -0.593 1.00 94.56 101 LEU A O 1
ATOM 775 N N . GLY A 1 102 ? -10.724 -6.358 -1.565 1.00 91.44 102 GLY A N 1
ATOM 776 C CA . GLY A 1 102 ? -11.953 -6.695 -0.854 1.00 91.44 102 GLY A CA 1
ATOM 777 C C . GLY A 1 102 ? -12.062 -6.040 0.524 1.00 91.44 102 GLY A C 1
ATOM 778 O O . GLY A 1 102 ? -11.326 -5.107 0.863 1.00 91.44 102 GLY A O 1
ATOM 779 N N . THR A 1 103 ? -13.026 -6.524 1.311 1.00 92.88 103 THR A N 1
ATOM 780 C CA . THR A 1 103 ? -13.244 -6.083 2.693 1.00 92.88 103 THR A CA 1
ATOM 781 C C . THR A 1 103 ? -12.121 -6.593 3.587 1.00 92.88 103 THR A C 1
ATOM 783 O O . THR A 1 103 ? -11.859 -7.793 3.660 1.00 92.88 103 THR A O 1
ATOM 786 N N . LEU A 1 104 ? -11.471 -5.678 4.297 1.00 91.44 104 LEU A N 1
ATOM 787 C CA . LEU A 1 104 ? -10.379 -6.002 5.202 1.00 91.44 104 LEU A CA 1
ATOM 788 C C . LEU A 1 104 ? -10.931 -6.476 6.546 1.00 91.44 104 LEU A C 1
ATOM 790 O O . LEU A 1 104 ? -11.880 -5.908 7.077 1.00 91.44 104 LEU A O 1
ATOM 794 N N . THR A 1 105 ? -10.304 -7.498 7.122 1.00 88.88 105 THR A N 1
ATOM 795 C CA . THR A 1 105 ? -10.621 -7.989 8.474 1.00 88.88 105 THR A CA 1
ATOM 796 C C . THR A 1 105 ? -9.775 -7.315 9.551 1.00 88.88 105 THR A C 1
ATOM 798 O O . THR A 1 105 ? -10.182 -7.255 10.708 1.00 88.88 105 THR A O 1
ATOM 801 N N . GLN A 1 106 ? -8.606 -6.785 9.178 1.00 85.44 106 GLN A N 1
ATOM 802 C CA . GLN A 1 106 ? -7.700 -6.065 10.065 1.00 85.44 106 GLN A CA 1
ATOM 803 C C . GLN A 1 106 ? -6.980 -4.960 9.286 1.00 85.44 106 GLN A C 1
ATOM 805 O O . GLN A 1 106 ? -6.286 -5.233 8.307 1.00 85.44 106 GLN A O 1
ATOM 810 N N . TRP A 1 107 ? -7.121 -3.712 9.731 1.00 85.00 107 TRP A N 1
ATOM 811 C CA . TRP A 1 107 ? -6.453 -2.555 9.138 1.00 85.00 107 TRP A CA 1
ATOM 812 C C . TRP A 1 107 ? -6.151 -1.531 10.234 1.00 85.00 107 TRP A C 1
ATOM 814 O O . TRP A 1 107 ? -7.052 -1.006 10.872 1.00 85.00 107 TRP A O 1
ATOM 824 N N . CYS A 1 108 ? -4.875 -1.252 10.476 1.00 77.62 108 CYS A N 1
ATOM 825 C CA . CYS A 1 108 ? -4.437 -0.205 11.394 1.00 77.62 108 CYS A CA 1
ATOM 826 C C . CYS A 1 108 ? -3.039 0.245 10.981 1.00 77.62 108 CYS A C 1
ATOM 828 O O . CYS A 1 108 ? -2.198 -0.585 10.631 1.00 77.62 108 CYS A O 1
ATOM 830 N N . VAL A 1 109 ? -2.768 1.543 11.096 1.00 76.44 109 VAL A N 1
ATOM 831 C CA . VAL A 1 109 ? -1.396 2.052 11.109 1.00 76.44 109 VAL A CA 1
ATOM 832 C C . VAL A 1 109 ? -1.000 2.232 12.566 1.00 76.44 109 VAL A C 1
ATOM 834 O O . VAL A 1 109 ? -1.573 3.063 13.268 1.00 76.44 109 VAL A O 1
ATOM 837 N N . LEU A 1 110 ? -0.043 1.432 13.033 1.00 70.44 110 LEU A N 1
ATOM 838 C CA . LEU A 1 110 ? 0.547 1.622 14.353 1.00 70.44 110 LEU A CA 1
ATOM 839 C C . LEU A 1 110 ? 1.443 2.862 14.288 1.00 70.44 110 LEU A C 1
ATOM 841 O O . LEU A 1 110 ? 2.400 2.897 13.515 1.00 70.44 110 LEU A O 1
ATOM 845 N N . ALA A 1 111 ? 1.089 3.894 15.051 1.00 57.41 111 ALA A N 1
ATOM 846 C CA . ALA A 1 111 ? 1.988 5.008 15.304 1.00 57.41 111 ALA A CA 1
ATOM 847 C C . ALA A 1 111 ? 2.971 4.567 16.396 1.00 57.41 111 ALA A C 1
ATOM 849 O O . ALA A 1 111 ? 2.540 4.246 17.503 1.00 57.41 111 ALA A O 1
ATOM 850 N N . GLU A 1 112 ? 4.256 4.496 16.049 1.00 48.81 112 GLU A N 1
ATOM 851 C CA . GLU A 1 112 ? 5.355 4.424 17.023 1.00 48.81 112 GLU A CA 1
ATOM 852 C C . GLU A 1 112 ? 5.665 5.821 17.578 1.00 48.81 112 GLU A C 1
ATOM 854 O O . GLU A 1 112 ? 5.577 6.801 16.795 1.00 48.81 112 GLU A O 1
#

Foldseek 3Di:
DDYDDDDPPPPPPPPPPPVPPPPPPPPPDDPDCWDWDADFDADPNDTQGGGIWTKHADPPQKIKTGDPDDQGKIKTWDDDPPWIWMFIQVGSNRPDRPHTPGIDPDDHDDDD

Sequence (112 aa):
MKSIILVALIFVLACSVAFASKPLRSKVGEPSMLKPGRCLLEVDGKKYISGSCRVDL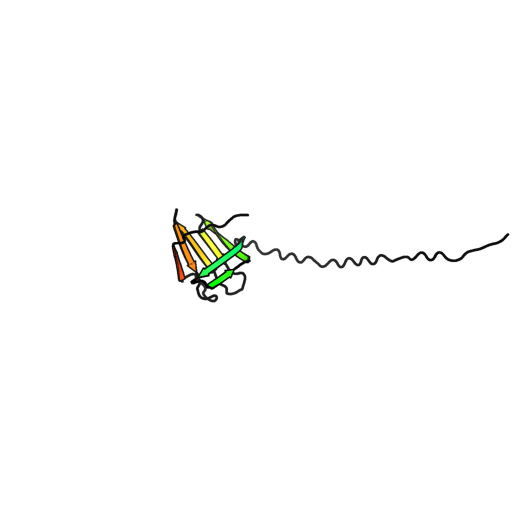AKGGSFQVYYLKKHGYFAYVNVNGNSAEGYWNEDPMATHAQSPLGTLTQWCVLAE